Protein AF-A0AAD2D7T3-F1 (afdb_monomer_lite)

Structure (mmCIF, N/CA/C/O backbone):
data_AF-A0AAD2D7T3-F1
#
_entry.id   AF-A0AAD2D7T3-F1
#
loop_
_atom_site.group_PDB
_atom_site.id
_atom_site.type_symbol
_atom_site.label_atom_id
_atom_site.label_alt_id
_atom_site.label_comp_id
_atom_site.label_asym_id
_atom_site.label_entity_id
_atom_site.label_seq_id
_atom_site.pdbx_PDB_ins_code
_atom_site.Cartn_x
_atom_site.Cartn_y
_atom_site.Cartn_z
_atom_site.occupancy
_atom_site.B_iso_or_equiv
_atom_site.auth_seq_id
_atom_site.auth_comp_id
_atom_site.auth_asym_id
_atom_site.auth_atom_id
_atom_site.pdbx_PDB_model_num
ATOM 1 N N . MET A 1 1 ? 24.270 13.750 38.430 1.00 41.78 1 MET A N 1
ATOM 2 C CA . MET A 1 1 ? 24.157 13.548 36.969 1.00 41.78 1 MET A CA 1
ATOM 3 C C . MET A 1 1 ? 24.703 12.164 36.660 1.00 41.78 1 MET A C 1
ATOM 5 O O . MET A 1 1 ? 25.856 11.922 36.977 1.00 41.78 1 MET A O 1
ATOM 9 N N . LYS A 1 2 ? 23.875 11.225 36.182 1.00 45.59 2 LYS A N 1
ATOM 10 C CA . LYS A 1 2 ? 24.342 9.878 35.814 1.00 45.59 2 LYS A CA 1
ATOM 11 C C . LYS A 1 2 ? 24.919 9.948 34.401 1.00 45.59 2 LYS A C 1
ATOM 13 O O . LYS A 1 2 ? 24.163 10.184 33.462 1.00 45.59 2 LYS A O 1
ATOM 18 N N . GLU A 1 3 ? 26.230 9.775 34.271 1.00 49.91 3 GLU A N 1
ATOM 19 C CA . GLU A 1 3 ? 26.886 9.537 32.986 1.00 49.91 3 GLU A CA 1
ATOM 20 C C . GLU A 1 3 ? 26.327 8.238 32.398 1.00 49.91 3 GLU A C 1
ATOM 22 O O . GLU A 1 3 ? 26.595 7.134 32.869 1.00 49.91 3 GLU A O 1
ATOM 27 N N . LEU A 1 4 ? 25.437 8.382 31.420 1.00 50.31 4 LEU A N 1
ATOM 28 C CA . LEU A 1 4 ? 24.954 7.273 30.613 1.00 50.31 4 LEU A CA 1
ATOM 29 C C . LEU A 1 4 ? 26.091 6.861 29.675 1.00 50.31 4 LEU A C 1
ATOM 31 O O . LEU A 1 4 ? 26.494 7.643 28.814 1.00 50.31 4 LEU A O 1
ATOM 35 N N . THR A 1 5 ? 26.595 5.646 29.896 1.00 58.72 5 THR A N 1
ATOM 36 C CA . THR A 1 5 ? 27.622 4.945 29.120 1.00 58.72 5 THR A CA 1
ATOM 37 C C . THR A 1 5 ? 27.387 5.066 27.613 1.00 58.72 5 THR A C 1
ATOM 39 O O . THR A 1 5 ? 26.253 4.949 27.145 1.00 58.72 5 THR A O 1
ATOM 42 N N . ASP A 1 6 ? 28.468 5.280 26.860 1.00 60.91 6 ASP A N 1
ATOM 43 C CA . ASP A 1 6 ? 28.482 5.574 25.416 1.00 60.91 6 ASP A CA 1
ATOM 44 C C . ASP A 1 6 ? 27.683 4.569 24.563 1.00 60.91 6 ASP A C 1
ATOM 46 O O . ASP A 1 6 ? 27.031 4.938 23.585 1.00 60.91 6 ASP A O 1
ATOM 50 N N . GLU A 1 7 ? 27.618 3.304 24.992 1.00 59.34 7 GLU A N 1
ATOM 51 C CA . GLU A 1 7 ? 26.795 2.273 24.349 1.00 59.34 7 GLU A CA 1
ATOM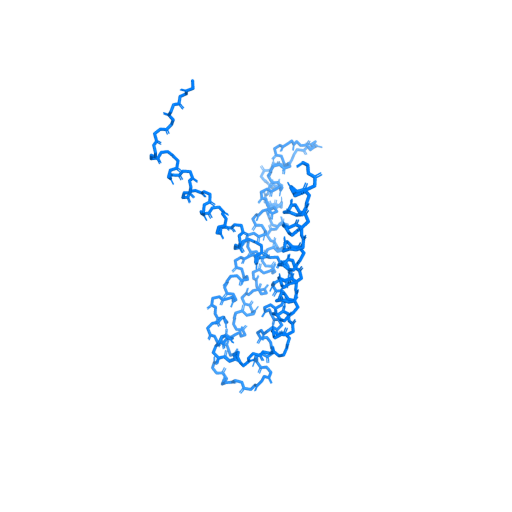 52 C C . GLU A 1 7 ? 25.300 2.622 24.323 1.00 59.34 7 GLU A C 1
ATOM 54 O O . GLU A 1 7 ? 24.631 2.417 23.307 1.00 59.34 7 GLU A O 1
ATOM 59 N N . LYS A 1 8 ? 24.749 3.199 25.401 1.00 57.91 8 LYS A N 1
ATOM 60 C CA . LYS A 1 8 ? 23.325 3.572 25.445 1.00 57.91 8 LYS A CA 1
ATOM 61 C C . LYS A 1 8 ? 23.011 4.704 24.475 1.00 57.91 8 LYS A C 1
ATOM 63 O O . LYS A 1 8 ? 22.000 4.629 23.780 1.00 57.91 8 LYS A O 1
ATOM 68 N N . LYS A 1 9 ? 23.906 5.690 24.357 1.00 60.19 9 LYS A N 1
ATOM 69 C CA . LYS A 1 9 ? 23.778 6.776 23.373 1.00 60.19 9 LYS A CA 1
ATOM 70 C C . LYS A 1 9 ? 23.850 6.246 21.942 1.00 60.19 9 LYS A C 1
ATOM 72 O O . LYS A 1 9 ? 23.058 6.664 21.103 1.00 60.19 9 LYS A O 1
ATOM 77 N N . PHE A 1 10 ? 24.740 5.292 21.668 1.00 62.41 10 PHE A N 1
ATOM 78 C CA . PHE A 1 10 ? 24.845 4.657 20.352 1.00 62.41 10 PHE A CA 1
ATOM 79 C C . PHE A 1 10 ? 23.587 3.852 19.990 1.00 62.41 10 PHE A C 1
ATOM 81 O O . PHE A 1 10 ? 23.084 3.939 18.869 1.00 62.41 10 PHE A O 1
ATOM 88 N N . THR A 1 11 ? 23.026 3.113 20.952 1.00 63.97 11 THR A N 1
ATOM 89 C CA . THR A 1 11 ? 21.786 2.350 20.735 1.00 63.97 11 THR A CA 1
ATOM 90 C C . THR A 1 11 ? 20.579 3.272 20.511 1.00 63.97 11 THR A C 1
ATOM 92 O O . THR A 1 11 ? 19.760 3.003 19.631 1.00 63.97 11 THR A O 1
ATOM 95 N N . GLU A 1 12 ? 20.488 4.388 21.245 1.00 65.12 12 GLU A N 1
ATOM 96 C CA . GLU A 1 12 ? 19.477 5.430 21.015 1.00 65.12 12 GLU A CA 1
ATOM 97 C C . GLU A 1 12 ? 19.644 6.098 19.644 1.00 65.12 12 GLU A C 1
ATOM 99 O O . GLU A 1 12 ? 18.662 6.249 18.921 1.00 65.12 12 GLU A O 1
ATOM 104 N N . LEU A 1 13 ? 20.874 6.410 19.225 1.00 66.38 13 LEU A N 1
ATOM 105 C CA . LEU A 1 13 ? 21.176 6.943 17.890 1.00 66.38 13 LEU A CA 1
ATOM 106 C C . LEU A 1 13 ? 20.764 5.978 16.770 1.00 66.38 13 LEU A C 1
ATOM 108 O O . LEU A 1 13 ? 20.144 6.399 15.792 1.00 66.38 13 LEU A O 1
ATOM 112 N N . LEU A 1 14 ? 21.039 4.679 16.916 1.00 68.12 14 LEU A N 1
ATOM 113 C CA . LEU A 1 14 ? 20.594 3.657 15.964 1.00 68.12 14 LEU A CA 1
ATOM 114 C C . LEU A 1 14 ? 19.066 3.540 15.914 1.00 68.12 14 LEU A C 1
ATOM 116 O O . LEU A 1 14 ? 18.494 3.313 14.844 1.00 68.12 14 LEU A O 1
ATOM 120 N N . PHE A 1 15 ? 18.391 3.694 17.053 1.00 67.88 15 PHE A N 1
ATOM 121 C CA . PHE A 1 15 ? 16.933 3.677 17.119 1.00 67.88 15 PHE A CA 1
ATOM 122 C C . PHE A 1 15 ? 16.321 4.917 16.460 1.00 67.88 15 PHE A C 1
ATOM 124 O O . PHE A 1 15 ? 15.402 4.781 15.654 1.00 67.88 15 PHE A O 1
ATOM 131 N N . VAL A 1 16 ? 16.877 6.105 16.713 1.00 67.69 16 VAL A N 1
ATOM 132 C CA . VAL A 1 16 ? 16.467 7.359 16.063 1.00 67.69 16 VAL A CA 1
ATOM 133 C C . VAL A 1 16 ? 16.685 7.281 14.551 1.00 67.69 16 VAL A C 1
ATOM 135 O O . VAL A 1 16 ? 15.764 7.578 13.800 1.00 67.69 16 VAL A O 1
ATOM 138 N N . GLN A 1 17 ? 17.826 6.766 14.080 1.00 65.62 17 GLN A N 1
ATOM 139 C CA . GLN A 1 17 ? 18.062 6.559 12.644 1.00 65.62 17 GLN A CA 1
ATOM 140 C C . GLN A 1 17 ? 17.085 5.559 12.014 1.00 65.62 17 GLN A C 1
ATOM 142 O O . GLN A 1 17 ? 16.641 5.753 10.879 1.00 65.62 17 GLN A O 1
ATOM 147 N N . LYS A 1 18 ? 16.723 4.483 12.726 1.00 66.88 18 LYS A N 1
ATOM 148 C CA . LYS A 1 18 ? 15.683 3.548 12.269 1.00 66.88 18 LYS A CA 1
ATOM 149 C C . LYS A 1 18 ? 14.322 4.232 12.200 1.00 66.88 1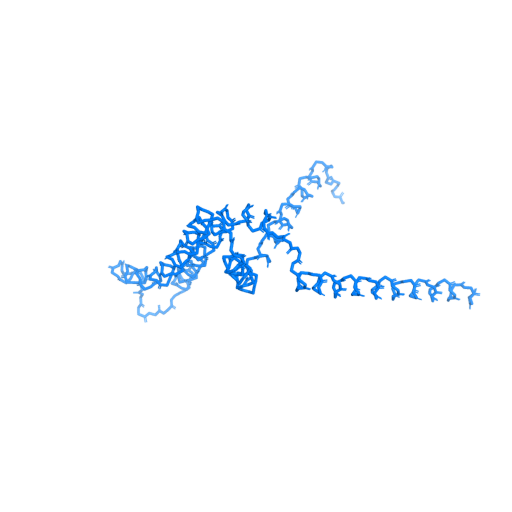8 LYS A C 1
ATOM 151 O O . LYS A 1 18 ? 13.622 4.056 11.207 1.00 66.88 18 LYS A O 1
ATOM 156 N N . LEU A 1 19 ? 13.961 5.025 13.206 1.00 66.19 19 LEU A N 1
ATOM 157 C CA . LEU A 1 19 ? 12.707 5.773 13.228 1.00 66.19 19 LEU A CA 1
ATOM 158 C C . LEU A 1 19 ? 12.645 6.847 12.143 1.00 66.19 19 LEU A C 1
ATOM 160 O O . LEU A 1 19 ? 11.597 6.982 11.523 1.00 66.19 19 LEU A O 1
ATOM 164 N N . ASP A 1 20 ? 13.733 7.558 11.859 1.00 68.00 20 ASP A N 1
ATOM 165 C CA . ASP A 1 20 ? 13.790 8.535 10.767 1.00 68.00 20 ASP A CA 1
ATOM 166 C C . ASP A 1 20 ? 13.711 7.860 9.403 1.00 68.00 20 ASP A C 1
ATOM 168 O O . ASP A 1 20 ? 13.009 8.335 8.511 1.00 68.00 20 ASP A O 1
ATOM 172 N N . ARG A 1 21 ? 14.344 6.693 9.247 1.00 62.25 21 ARG A N 1
ATOM 173 C CA . ARG A 1 21 ? 14.193 5.882 8.036 1.00 62.25 21 ARG A CA 1
ATOM 174 C C . ARG A 1 21 ? 12.747 5.417 7.864 1.00 62.25 21 ARG A C 1
ATOM 176 O O . ARG A 1 21 ? 12.219 5.498 6.761 1.00 62.25 21 ARG A O 1
ATOM 183 N N . ILE A 1 22 ? 12.094 4.991 8.947 1.00 63.06 22 ILE A N 1
ATOM 184 C CA . ILE A 1 22 ? 10.677 4.606 8.954 1.00 63.06 22 ILE A CA 1
ATOM 185 C C . ILE A 1 22 ? 9.786 5.818 8.662 1.00 63.06 22 ILE A C 1
ATOM 187 O O . ILE A 1 22 ? 8.900 5.715 7.823 1.00 63.06 22 ILE A O 1
ATOM 191 N N . LYS A 1 23 ? 10.033 6.982 9.273 1.00 61.00 23 LYS A N 1
ATOM 192 C CA . LYS A 1 23 ? 9.296 8.228 9.009 1.00 61.00 23 LYS A CA 1
ATOM 193 C C . LYS A 1 23 ? 9.441 8.673 7.562 1.00 61.00 23 LYS A C 1
ATOM 195 O O . LYS A 1 23 ? 8.432 8.989 6.948 1.00 61.00 23 LYS A O 1
ATOM 200 N N . GLY A 1 24 ? 10.652 8.651 7.010 1.00 60.16 24 GLY A N 1
ATOM 201 C CA . GLY A 1 24 ? 10.908 8.969 5.606 1.00 60.16 24 GLY A CA 1
ATOM 202 C C . GLY A 1 24 ? 10.270 7.966 4.642 1.00 60.16 24 GLY A C 1
ATOM 203 O O . GLY A 1 24 ? 9.944 8.310 3.511 1.00 60.16 24 GLY A O 1
ATOM 204 N N . TRP A 1 25 ? 10.058 6.725 5.081 1.00 59.44 25 TRP A N 1
ATOM 205 C CA . TRP A 1 25 ? 9.310 5.726 4.323 1.00 59.44 25 TRP A CA 1
ATOM 206 C C . TRP A 1 25 ? 7.796 5.961 4.420 1.00 59.44 25 TRP A C 1
ATOM 208 O O . TRP A 1 25 ? 7.106 5.921 3.410 1.00 59.44 25 TRP A O 1
ATOM 218 N N . ILE A 1 26 ? 7.287 6.296 5.610 1.00 55.88 26 ILE A N 1
ATOM 219 C CA . ILE A 1 26 ? 5.873 6.612 5.871 1.00 55.88 26 ILE A CA 1
ATOM 220 C C . ILE A 1 26 ? 5.447 7.918 5.191 1.00 55.88 26 ILE A C 1
ATOM 222 O O . ILE A 1 26 ? 4.351 7.980 4.640 1.00 55.88 26 ILE A O 1
ATOM 226 N N . SER A 1 27 ? 6.297 8.948 5.164 1.00 56.09 27 SER A N 1
ATOM 227 C CA . SER A 1 27 ? 6.016 10.193 4.435 1.00 56.09 27 SER A CA 1
ATOM 228 C C . SER A 1 27 ? 5.894 9.950 2.930 1.00 56.09 27 SER A C 1
ATOM 230 O O . SER A 1 27 ? 5.102 10.613 2.262 1.00 56.09 27 SER A O 1
ATOM 232 N N . LYS A 1 28 ? 6.614 8.939 2.422 1.00 56.53 28 LYS A N 1
ATOM 233 C CA . LYS A 1 28 ? 6.521 8.461 1.038 1.00 56.53 28 LYS A CA 1
ATOM 234 C C . LYS A 1 28 ? 5.286 7.606 0.735 1.00 56.53 28 LYS A C 1
ATOM 236 O O . LYS A 1 28 ? 5.071 7.161 -0.387 1.00 56.53 28 LYS A O 1
ATOM 241 N N . LEU A 1 29 ? 4.475 7.330 1.751 1.00 59.19 29 LEU A N 1
ATOM 242 C CA . LEU A 1 29 ? 3.229 6.569 1.643 1.00 59.19 29 LEU A CA 1
ATOM 243 C C . LEU A 1 29 ? 2.013 7.498 1.749 1.00 59.19 29 LEU A C 1
ATOM 245 O O . LEU A 1 29 ? 0.898 7.046 2.004 1.00 59.19 29 LEU A O 1
ATOM 249 N N . THR A 1 30 ? 2.226 8.804 1.555 1.00 64.56 30 THR A N 1
ATOM 250 C CA . THR A 1 30 ? 1.148 9.788 1.480 1.00 64.56 30 THR A CA 1
ATOM 251 C C . THR A 1 30 ? 0.266 9.538 0.249 1.00 64.56 30 THR A C 1
ATOM 253 O O . THR A 1 30 ? 0.757 9.062 -0.779 1.00 64.56 30 THR A O 1
ATOM 256 N N . PRO A 1 31 ? -1.041 9.862 0.319 1.00 67.19 31 PRO A N 1
ATOM 257 C CA . PRO A 1 31 ? -1.972 9.673 -0.799 1.00 67.19 31 PRO A CA 1
ATOM 258 C C . PRO A 1 31 ? -1.477 10.301 -2.108 1.00 67.19 31 PRO A C 1
ATOM 260 O O . PRO A 1 31 ? -1.647 9.723 -3.176 1.00 67.19 31 PRO A O 1
ATOM 263 N N . THR A 1 32 ? -0.796 11.442 -2.003 1.00 71.75 32 THR A N 1
ATOM 264 C CA . THR A 1 32 ? -0.204 12.182 -3.118 1.00 71.75 32 THR A CA 1
ATOM 265 C C . THR A 1 32 ? 0.901 11.399 -3.821 1.00 71.75 32 THR A C 1
ATOM 267 O O . THR A 1 32 ? 0.868 11.274 -5.039 1.00 71.75 32 THR A O 1
ATOM 270 N N . GLU A 1 33 ? 1.849 10.810 -3.083 1.00 73.12 33 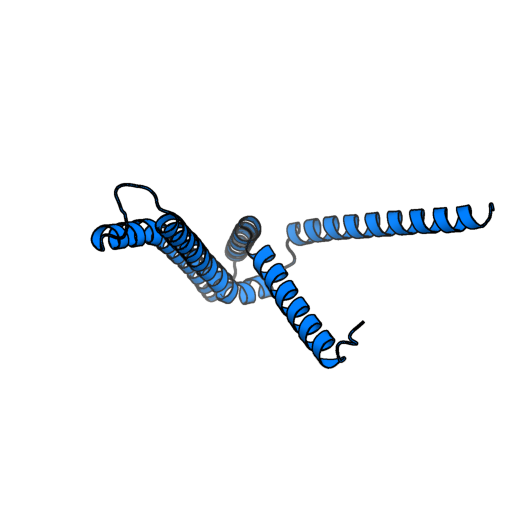GLU A N 1
ATOM 271 C CA . GLU A 1 33 ? 2.907 9.996 -3.703 1.00 73.12 33 GLU A CA 1
ATOM 272 C C . GLU A 1 33 ? 2.354 8.734 -4.368 1.00 73.12 33 GLU A C 1
ATOM 274 O O . GLU A 1 33 ? 2.852 8.307 -5.411 1.00 73.12 33 GLU A O 1
ATOM 279 N N . ARG A 1 34 ? 1.296 8.152 -3.795 1.00 76.81 34 ARG A N 1
ATOM 280 C CA . ARG A 1 34 ? 0.610 7.011 -4.399 1.00 76.81 34 ARG A CA 1
ATOM 281 C C . ARG A 1 34 ? 0.012 7.370 -5.758 1.00 76.81 34 ARG A C 1
ATOM 283 O O . ARG A 1 34 ? 0.194 6.624 -6.720 1.00 76.81 34 ARG A O 1
ATOM 290 N N . GLU A 1 35 ? -0.698 8.490 -5.841 1.00 81.00 35 GLU A N 1
ATOM 291 C CA . GLU A 1 35 ? -1.288 8.973 -7.093 1.00 81.00 35 GLU A CA 1
ATOM 292 C C . GLU A 1 35 ? -0.221 9.363 -8.121 1.00 81.00 35 GLU A C 1
ATOM 294 O O . GLU A 1 35 ? -0.339 8.972 -9.287 1.00 81.00 35 GLU A O 1
ATOM 299 N N . ASP A 1 36 ? 0.844 10.041 -7.681 1.00 82.12 36 ASP A N 1
ATOM 300 C CA . ASP A 1 36 ? 2.000 10.394 -8.511 1.00 82.12 36 ASP A CA 1
ATOM 301 C C . ASP A 1 36 ? 2.630 9.130 -9.124 1.00 82.12 36 ASP A C 1
ATOM 303 O O . ASP A 1 36 ? 2.790 9.039 -10.341 1.00 82.12 36 ASP A O 1
ATOM 307 N N . PHE A 1 37 ? 2.895 8.096 -8.317 1.00 83.50 37 PHE A N 1
ATOM 308 C CA . PHE A 1 37 ? 3.510 6.856 -8.802 1.00 83.50 37 PHE A CA 1
ATOM 309 C C . PHE A 1 37 ? 2.602 6.079 -9.768 1.00 83.50 37 PHE A C 1
ATOM 311 O O . PHE A 1 37 ? 3.078 5.513 -10.754 1.00 83.50 37 PHE A O 1
ATOM 318 N N . ARG A 1 38 ? 1.279 6.062 -9.537 1.00 85.00 38 ARG A N 1
ATOM 319 C CA . ARG A 1 38 ? 0.325 5.462 -10.490 1.00 85.00 38 ARG A CA 1
ATOM 320 C C . ARG A 1 38 ? 0.298 6.222 -11.811 1.00 85.00 38 ARG A C 1
ATOM 322 O O . ARG A 1 38 ? 0.176 5.595 -12.865 1.00 85.00 38 ARG A O 1
ATOM 329 N N . ARG A 1 39 ? 0.373 7.554 -11.767 1.00 85.56 39 ARG A N 1
ATOM 330 C CA . ARG A 1 39 ? 0.429 8.395 -12.967 1.00 85.56 39 ARG A CA 1
ATOM 331 C C . ARG A 1 39 ? 1.715 8.128 -13.746 1.00 85.56 39 ARG A C 1
ATOM 333 O O . ARG A 1 39 ? 1.628 7.898 -14.950 1.00 85.56 39 ARG A O 1
ATOM 340 N N . ASP A 1 40 ? 2.853 8.050 -13.062 1.00 83.69 40 ASP A N 1
ATOM 341 C CA . ASP A 1 40 ? 4.141 7.687 -13.659 1.00 83.69 40 ASP A CA 1
ATOM 342 C C . ASP A 1 40 ? 4.066 6.307 -14.327 1.00 83.69 40 ASP A C 1
ATOM 344 O O . ASP A 1 40 ? 4.366 6.182 -15.514 1.00 83.69 40 ASP A O 1
ATOM 348 N N . ALA A 1 41 ? 3.563 5.290 -13.620 1.00 85.75 41 ALA A N 1
ATOM 349 C CA . ALA A 1 41 ? 3.397 3.937 -14.151 1.00 85.75 41 ALA A CA 1
ATOM 350 C C . ALA A 1 41 ? 2.542 3.904 -15.432 1.00 85.75 41 ALA A C 1
ATOM 352 O O . ALA A 1 41 ? 2.911 3.267 -16.418 1.00 85.75 41 ALA A O 1
ATOM 353 N N . LYS A 1 42 ? 1.413 4.626 -15.444 1.00 86.38 42 LYS A N 1
ATOM 354 C CA . LYS A 1 42 ? 0.547 4.744 -16.628 1.00 86.38 42 LYS A CA 1
ATOM 355 C C . LYS A 1 42 ? 1.227 5.507 -17.763 1.00 86.38 42 LYS A C 1
ATOM 357 O O . LYS A 1 42 ? 1.083 5.116 -18.916 1.00 86.38 42 LYS A O 1
ATOM 362 N N . SER A 1 43 ? 1.987 6.556 -17.450 1.00 84.50 43 SER A N 1
ATOM 363 C CA . SER A 1 43 ? 2.722 7.324 -18.458 1.00 84.50 43 SER A CA 1
ATOM 364 C C . SER A 1 43 ? 3.769 6.467 -19.172 1.00 84.50 43 SER A C 1
ATOM 366 O O . SER A 1 43 ? 3.871 6.536 -20.393 1.00 84.50 43 SER A O 1
ATOM 368 N N . VAL A 1 44 ? 4.475 5.601 -18.436 1.00 83.31 44 VAL A N 1
ATOM 369 C CA . VAL A 1 44 ? 5.464 4.669 -18.995 1.00 83.31 44 VAL A CA 1
ATOM 370 C C . VAL A 1 44 ? 4.794 3.659 -19.926 1.00 83.31 44 VAL A C 1
ATOM 372 O O . VAL A 1 44 ? 5.311 3.405 -21.009 1.00 83.31 44 VAL A O 1
ATOM 375 N N . ILE A 1 45 ? 3.610 3.148 -19.570 1.00 85.62 45 ILE A N 1
ATOM 376 C CA . ILE A 1 45 ? 2.830 2.272 -20.460 1.00 85.62 45 ILE A CA 1
ATOM 377 C C . ILE A 1 45 ? 2.490 2.991 -21.777 1.00 85.62 45 ILE A C 1
ATOM 379 O O . ILE A 1 45 ? 2.674 2.422 -22.851 1.00 85.62 45 ILE A O 1
ATOM 383 N N . CYS A 1 46 ? 2.047 4.250 -21.716 1.00 82.06 46 CYS A N 1
ATOM 384 C CA . CYS A 1 46 ? 1.679 5.025 -22.906 1.00 82.06 46 CYS A CA 1
ATOM 385 C C . CYS A 1 46 ? 2.864 5.383 -23.821 1.00 82.06 46 CYS A C 1
ATOM 387 O O . CYS A 1 46 ? 2.636 5.748 -24.971 1.00 82.06 46 CYS A O 1
ATOM 389 N N . ARG A 1 47 ? 4.114 5.291 -23.342 1.00 79.00 47 ARG A N 1
ATOM 390 C CA . ARG A 1 47 ? 5.329 5.585 -24.128 1.00 79.00 47 ARG A CA 1
ATOM 391 C C . ARG A 1 47 ? 5.729 4.470 -25.102 1.00 79.00 47 ARG A C 1
ATOM 393 O O . ARG A 1 47 ? 6.623 4.687 -25.909 1.00 79.00 47 ARG A O 1
ATOM 400 N N . GLY A 1 48 ? 5.077 3.305 -25.057 1.00 72.50 48 GLY A N 1
ATOM 401 C CA . GLY A 1 48 ? 5.359 2.204 -25.985 1.00 72.50 48 GLY A CA 1
ATOM 402 C C . GLY A 1 48 ? 6.515 1.303 -25.543 1.00 72.50 48 GLY A C 1
ATOM 403 O O . GLY A 1 48 ? 7.412 1.007 -26.327 1.00 72.50 48 GLY A O 1
ATOM 404 N N . ILE A 1 49 ? 6.494 0.860 -24.283 1.00 84.06 49 ILE A N 1
ATOM 405 C CA . ILE A 1 49 ? 7.418 -0.161 -23.760 1.00 84.06 49 ILE A CA 1
ATOM 406 C C . ILE A 1 49 ? 7.029 -1.580 -24.237 1.00 84.06 49 ILE A C 1
ATOM 408 O O . ILE A 1 49 ? 5.876 -1.805 -24.619 1.00 84.06 49 ILE A O 1
ATOM 412 N N . PRO A 1 50 ? 7.948 -2.567 -24.194 1.00 88.94 50 PRO A N 1
ATOM 413 C CA . PRO A 1 50 ? 7.655 -3.946 -24.584 1.00 88.94 50 PRO A CA 1
ATOM 414 C C . PRO A 1 50 ? 6.433 -4.530 -23.860 1.00 88.94 50 PRO A C 1
ATOM 416 O O . PRO A 1 50 ? 6.284 -4.378 -22.646 1.00 88.94 50 PRO A O 1
ATOM 419 N N . GLU A 1 51 ? 5.590 -5.286 -24.573 1.00 87.12 51 GLU A N 1
ATOM 420 C CA . GLU A 1 51 ? 4.336 -5.838 -24.024 1.00 87.12 51 GLU A CA 1
ATOM 421 C C . GLU A 1 51 ? 4.525 -6.685 -22.753 1.00 87.12 51 GLU A C 1
ATOM 423 O O . GLU A 1 51 ? 3.652 -6.720 -21.882 1.00 87.12 51 GLU A O 1
ATOM 428 N N . GLY A 1 52 ? 5.664 -7.374 -22.627 1.00 87.50 52 GLY A N 1
ATOM 429 C CA . GLY A 1 52 ? 5.999 -8.146 -21.428 1.00 87.50 52 GLY A CA 1
ATOM 430 C C . GLY A 1 52 ? 6.107 -7.271 -20.175 1.00 87.50 52 GLY A C 1
ATOM 431 O O . GLY A 1 52 ? 5.606 -7.640 -19.112 1.00 87.50 52 GLY A O 1
ATOM 432 N N . GLU A 1 53 ? 6.685 -6.080 -20.314 1.00 86.50 53 GLU A N 1
ATOM 433 C CA . GLU A 1 53 ? 6.855 -5.113 -19.229 1.00 86.50 53 GLU A CA 1
ATOM 434 C C . GLU A 1 53 ? 5.548 -4.357 -18.944 1.00 86.50 53 GLU A C 1
ATOM 436 O O . GLU A 1 53 ? 5.204 -4.152 -17.777 1.00 86.50 53 GLU A O 1
ATOM 441 N N . VAL A 1 54 ? 4.745 -4.056 -19.978 1.00 87.69 54 VAL A N 1
ATOM 442 C CA . VAL A 1 54 ? 3.374 -3.528 -19.810 1.00 87.69 54 VAL A CA 1
ATOM 443 C C . VAL A 1 54 ? 2.550 -4.457 -18.922 1.00 87.69 54 VAL A C 1
ATOM 445 O O . VAL A 1 54 ? 1.963 -4.015 -17.932 1.00 87.69 54 VAL A O 1
ATOM 448 N N . LYS A 1 55 ? 2.549 -5.763 -19.222 1.00 90.50 55 LYS A N 1
ATOM 449 C CA . LYS A 1 55 ? 1.820 -6.766 -18.430 1.00 90.50 55 LYS A CA 1
ATOM 450 C C . LYS A 1 55 ? 2.283 -6.792 -16.973 1.00 90.50 55 LYS A C 1
ATOM 452 O O . LYS A 1 55 ? 1.459 -7.007 -16.086 1.00 90.50 55 LYS A O 1
ATOM 457 N N . GLN A 1 56 ? 3.566 -6.562 -16.701 1.00 89.19 56 GLN A N 1
ATOM 458 C CA . GLN A 1 56 ? 4.100 -6.536 -15.340 1.00 89.19 56 GLN A CA 1
ATOM 459 C C . GLN A 1 56 ? 3.657 -5.289 -14.559 1.00 89.19 56 GLN A C 1
ATOM 461 O O . GLN A 1 56 ? 3.192 -5.427 -13.425 1.00 89.19 56 GLN A O 1
ATOM 466 N N . ILE A 1 57 ? 3.701 -4.097 -15.167 1.00 88.31 57 ILE A N 1
ATOM 467 C CA . ILE A 1 57 ? 3.166 -2.873 -14.544 1.00 88.31 57 ILE A CA 1
ATOM 468 C C . ILE A 1 57 ? 1.658 -3.015 -14.306 1.00 88.31 57 ILE A C 1
ATOM 470 O O . ILE A 1 57 ? 1.156 -2.691 -13.229 1.00 88.31 57 ILE A O 1
ATOM 474 N N . GLN A 1 58 ? 0.927 -3.551 -15.283 1.00 90.25 58 GLN A N 1
ATOM 475 C CA . GLN A 1 58 ? -0.523 -3.704 -15.200 1.00 90.25 58 GLN A CA 1
ATOM 476 C C . GLN A 1 58 ? -0.943 -4.734 -14.146 1.00 90.25 58 GLN A C 1
ATOM 478 O O . GLN A 1 58 ? -1.919 -4.513 -13.432 1.00 90.25 58 GLN A O 1
ATOM 483 N N . ARG A 1 59 ? -0.162 -5.807 -13.955 1.00 89.94 59 ARG A N 1
ATOM 484 C CA . ARG A 1 59 ? -0.307 -6.708 -12.798 1.00 89.94 59 ARG A CA 1
ATOM 485 C C . ARG A 1 59 ? -0.133 -5.958 -11.478 1.00 89.94 59 ARG A C 1
ATOM 487 O O . ARG A 1 59 ? -0.963 -6.126 -10.592 1.00 89.94 59 ARG A O 1
ATOM 494 N N . GLY A 1 60 ? 0.890 -5.111 -11.359 1.00 89.56 60 GLY A N 1
ATOM 495 C CA . GLY A 1 60 ? 1.100 -4.276 -10.173 1.00 89.56 60 GLY A CA 1
ATOM 496 C C . GLY A 1 60 ? -0.079 -3.337 -9.890 1.00 89.56 60 GLY A C 1
ATOM 497 O O . GLY A 1 60 ? -0.541 -3.260 -8.754 1.00 89.56 60 GLY A O 1
ATOM 498 N N . LEU A 1 61 ? -0.609 -2.675 -10.924 1.00 90.50 61 LEU A N 1
ATOM 499 C CA . LEU A 1 61 ? -1.767 -1.778 -10.807 1.00 90.50 61 LEU A CA 1
ATOM 500 C C . LEU A 1 61 ? -3.036 -2.533 -10.388 1.00 90.50 61 LEU A C 1
ATOM 502 O O . LEU A 1 61 ? -3.752 -2.081 -9.497 1.00 90.50 61 LEU A O 1
ATOM 506 N N . ASN A 1 62 ? -3.284 -3.702 -10.982 1.00 92.75 62 ASN A N 1
ATOM 507 C CA . ASN A 1 62 ? -4.431 -4.543 -10.638 1.00 92.75 62 ASN A CA 1
ATOM 508 C C . ASN A 1 62 ? -4.331 -5.090 -9.207 1.00 92.75 62 ASN A C 1
ATOM 510 O O . ASN A 1 62 ? -5.345 -5.181 -8.512 1.00 92.75 62 ASN A O 1
ATOM 514 N N . LEU A 1 63 ? -3.125 -5.445 -8.749 1.00 91.25 63 LEU A N 1
ATOM 515 C CA . LEU A 1 63 ? -2.888 -5.837 -7.359 1.00 91.25 63 LEU A CA 1
ATOM 516 C C . LEU A 1 63 ? -3.199 -4.676 -6.418 1.00 91.25 63 LEU A C 1
ATOM 518 O O . LEU A 1 63 ? -3.963 -4.852 -5.474 1.00 91.25 63 LEU A O 1
ATOM 522 N N . GLU A 1 64 ? -2.680 -3.482 -6.693 1.00 91.19 64 GLU A N 1
ATOM 523 C CA . GLU A 1 64 ? -2.965 -2.307 -5.871 1.00 91.19 64 GLU A CA 1
ATOM 524 C C . GLU A 1 64 ? -4.472 -2.018 -5.770 1.00 91.19 64 GLU A C 1
ATOM 526 O O . GLU A 1 64 ? -4.973 -1.768 -4.671 1.00 91.19 64 GLU A O 1
ATOM 531 N N . ASP A 1 65 ? -5.207 -2.097 -6.884 1.00 91.62 65 ASP A N 1
ATOM 532 C CA . ASP A 1 65 ? -6.664 -1.934 -6.878 1.00 91.62 65 ASP A CA 1
ATOM 533 C C . ASP A 1 65 ? -7.357 -3.043 -6.082 1.00 91.62 65 ASP A C 1
ATOM 535 O O . ASP A 1 65 ? -8.239 -2.760 -5.272 1.00 91.62 65 ASP A O 1
ATOM 539 N N . SER A 1 66 ? -6.917 -4.294 -6.227 1.00 92.19 66 SER A N 1
ATOM 540 C CA . SER A 1 66 ? -7.462 -5.428 -5.469 1.00 92.19 66 SER A CA 1
ATOM 541 C C . SER A 1 66 ? -7.297 -5.230 -3.961 1.00 92.19 66 SER A C 1
ATOM 543 O O . SER A 1 66 ? -8.257 -5.377 -3.206 1.00 92.19 66 SER A O 1
ATOM 545 N N . PHE A 1 67 ? -6.107 -4.823 -3.513 1.00 91.44 67 PHE A N 1
ATOM 546 C CA . PHE A 1 67 ? -5.834 -4.515 -2.106 1.00 91.44 67 PHE A CA 1
ATOM 547 C C . PHE A 1 67 ? -6.630 -3.306 -1.613 1.00 91.44 67 PHE A C 1
ATOM 549 O O . PHE A 1 67 ? -7.091 -3.283 -0.471 1.00 91.44 67 PHE A O 1
ATOM 556 N N . PHE A 1 68 ? -6.847 -2.312 -2.471 1.00 88.62 68 PHE A N 1
ATOM 557 C CA . PHE A 1 68 ? -7.691 -1.175 -2.143 1.00 88.62 68 PHE A CA 1
ATOM 558 C C . PHE A 1 68 ? -9.155 -1.584 -1.927 1.00 88.62 68 PHE A C 1
ATOM 560 O O . PHE A 1 68 ? -9.737 -1.225 -0.900 1.00 88.62 68 PHE A O 1
ATOM 567 N N . TYR A 1 69 ? -9.739 -2.383 -2.822 1.00 91.00 69 TYR A N 1
ATOM 568 C CA . TYR A 1 69 ? -11.097 -2.906 -2.637 1.00 91.00 69 TYR A CA 1
ATOM 569 C C . TYR A 1 69 ? -11.191 -3.830 -1.420 1.00 91.00 69 TYR A C 1
ATOM 571 O O . TYR A 1 69 ? -12.123 -3.699 -0.625 1.00 91.00 69 TYR A O 1
ATOM 579 N N . LEU A 1 70 ? -10.187 -4.683 -1.206 1.00 91.56 70 LEU A N 1
ATOM 580 C CA . LEU A 1 70 ? -10.106 -5.545 -0.030 1.00 91.56 70 LEU A CA 1
ATOM 581 C C . LEU A 1 70 ? -10.080 -4.727 1.267 1.00 91.56 70 LEU A C 1
ATOM 583 O O . LEU A 1 70 ? -10.801 -5.052 2.208 1.00 91.56 70 LEU A O 1
ATOM 587 N N . SER A 1 71 ? -9.316 -3.631 1.308 1.00 90.81 71 SER A N 1
ATOM 588 C CA . SER A 1 71 ? -9.274 -2.745 2.477 1.00 90.81 71 SER A CA 1
ATOM 589 C C . SER A 1 71 ? -10.650 -2.141 2.794 1.00 90.81 71 SER A C 1
ATOM 591 O O . SER A 1 71 ? -11.050 -2.089 3.955 1.00 90.81 71 SER A O 1
ATOM 593 N N . ARG A 1 72 ? -11.429 -1.759 1.773 1.00 88.06 72 ARG A N 1
ATOM 594 C CA . ARG A 1 72 ? -12.773 -1.188 1.955 1.00 88.06 72 ARG A CA 1
ATOM 595 C C . ARG A 1 72 ? -13.797 -2.215 2.425 1.00 88.06 72 ARG A C 1
ATOM 597 O O . ARG A 1 72 ? -14.673 -1.863 3.206 1.00 88.06 72 ARG A O 1
ATOM 604 N N . ILE A 1 73 ? -13.677 -3.464 1.977 1.00 92.69 73 ILE A N 1
ATOM 605 C CA . ILE A 1 73 ? -14.549 -4.571 2.400 1.00 92.69 73 ILE A CA 1
ATOM 606 C C . ILE A 1 73 ? -14.162 -5.076 3.800 1.00 92.69 73 ILE A C 1
ATOM 608 O O . ILE A 1 73 ? -15.016 -5.518 4.566 1.00 92.69 73 ILE A O 1
ATOM 612 N N . TYR A 1 74 ? -12.890 -4.955 4.183 1.00 91.50 74 TYR A N 1
ATOM 613 C CA . TYR A 1 74 ? -12.40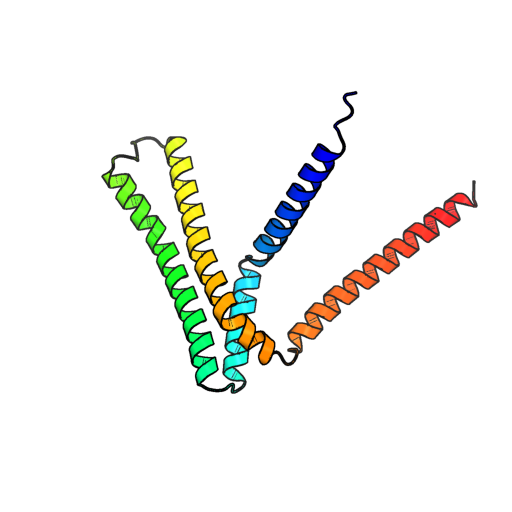1 -5.405 5.485 1.00 91.50 74 TYR A CA 1
ATOM 614 C C . TYR A 1 74 ? -13.153 -4.759 6.658 1.00 91.50 74 TYR A C 1
ATOM 616 O O . TYR A 1 74 ? -13.539 -5.462 7.589 1.00 91.50 74 TYR A O 1
ATOM 624 N N . VAL A 1 75 ? -13.395 -3.443 6.621 1.00 89.06 75 VAL A N 1
ATOM 625 C CA . VAL A 1 75 ? -14.071 -2.726 7.717 1.00 89.06 75 VAL A CA 1
ATOM 626 C C . VAL A 1 75 ? -15.493 -3.248 7.979 1.00 89.06 75 VAL A C 1
ATOM 628 O O . VAL A 1 75 ? -15.749 -3.647 9.117 1.00 89.06 75 VAL A O 1
ATOM 631 N N . PRO A 1 76 ? -16.415 -3.308 6.994 1.00 91.62 76 PRO A N 1
ATOM 632 C CA . PRO A 1 76 ? -17.751 -3.849 7.225 1.00 91.62 76 PRO A CA 1
ATOM 633 C C . PRO A 1 76 ? -17.721 -5.326 7.635 1.00 91.62 76 PRO A C 1
ATOM 635 O O . PRO A 1 76 ? -18.462 -5.707 8.538 1.00 91.62 76 PRO A O 1
ATOM 638 N N . CYS A 1 77 ? -16.830 -6.151 7.071 1.00 93.12 77 CYS A N 1
ATOM 639 C CA . CYS A 1 77 ? -16.688 -7.548 7.493 1.00 93.12 77 CYS A CA 1
ATOM 640 C C . CYS A 1 77 ? -16.222 -7.681 8.951 1.00 93.12 77 CYS A C 1
ATOM 642 O O . CYS A 1 77 ? -16.784 -8.472 9.708 1.00 93.12 77 CYS A O 1
ATOM 644 N N . ALA A 1 78 ? -15.225 -6.897 9.369 1.00 90.12 78 ALA A N 1
ATOM 645 C CA . ALA A 1 78 ? -14.710 -6.907 10.737 1.00 90.12 78 ALA A CA 1
ATOM 646 C C . ALA A 1 78 ? -15.743 -6.380 11.747 1.00 90.12 78 ALA A C 1
ATOM 648 O O . ALA A 1 78 ? -15.859 -6.914 12.852 1.00 90.12 78 ALA A O 1
ATOM 649 N N . MET A 1 79 ? -16.524 -5.368 11.359 1.00 88.31 79 MET A N 1
ATOM 650 C CA . MET A 1 79 ? -17.639 -4.854 12.158 1.00 88.31 79 MET A CA 1
ATOM 651 C C . MET A 1 79 ? -18.752 -5.893 12.298 1.00 88.31 79 MET A C 1
ATOM 653 O O . MET A 1 79 ? -19.177 -6.171 13.414 1.00 88.31 79 MET A O 1
ATOM 657 N N . PHE A 1 80 ? -19.172 -6.525 11.199 1.00 91.94 80 PHE A N 1
ATOM 658 C CA . PHE A 1 80 ? -20.192 -7.575 11.218 1.00 91.94 80 PHE A CA 1
ATOM 659 C C . PHE A 1 80 ? -19.763 -8.777 12.067 1.00 91.94 80 PHE A C 1
ATOM 661 O O . PHE A 1 80 ? -20.531 -9.273 12.890 1.00 91.94 80 PHE A O 1
ATOM 668 N N . TYR A 1 81 ? -18.510 -9.214 11.921 1.00 91.38 81 TYR A N 1
ATOM 669 C CA . TYR A 1 81 ? -17.947 -10.275 12.750 1.00 91.38 81 TYR A CA 1
ATOM 670 C C . TYR A 1 81 ? -17.925 -9.884 14.233 1.00 91.38 81 TYR A C 1
ATOM 672 O O . TYR A 1 81 ? -18.328 -10.672 15.085 1.00 91.38 81 TYR A O 1
ATOM 680 N N . GLY A 1 82 ? -17.508 -8.653 14.547 1.00 88.69 82 GLY A N 1
ATOM 681 C CA . GLY A 1 82 ? -17.530 -8.135 15.914 1.00 88.69 82 GLY A CA 1
ATOM 682 C C . GLY A 1 82 ? -18.941 -8.090 16.502 1.00 88.69 82 GLY A C 1
ATOM 683 O O . GLY A 1 82 ? -19.142 -8.517 17.635 1.00 88.69 82 GLY A O 1
ATOM 684 N N . TYR A 1 83 ? -19.926 -7.654 15.717 1.00 87.88 83 TYR A N 1
ATOM 685 C CA . TYR A 1 83 ? -21.332 -7.657 16.113 1.00 87.88 83 TYR A CA 1
ATOM 686 C C . TYR A 1 83 ? -21.825 -9.067 16.434 1.00 87.88 83 TYR A C 1
ATOM 688 O O . TYR A 1 83 ? -22.365 -9.299 17.512 1.00 87.88 83 TYR A O 1
ATOM 696 N N . ARG A 1 84 ? -21.543 -10.042 15.561 1.00 90.50 84 ARG A N 1
ATOM 697 C CA . ARG A 1 84 ? -21.926 -11.441 15.792 1.00 90.50 84 ARG A CA 1
ATOM 698 C C . ARG A 1 84 ? -21.275 -12.041 17.047 1.00 90.50 84 ARG A C 1
ATOM 700 O O . ARG A 1 84 ? -21.860 -12.913 17.676 1.00 90.50 84 ARG A O 1
ATOM 707 N N . MET A 1 85 ? -20.079 -11.579 17.409 1.00 88.44 85 MET A N 1
ATOM 708 C CA . MET A 1 85 ? -19.359 -12.012 18.611 1.00 88.44 85 MET A CA 1
ATOM 709 C C . MET A 1 85 ? -19.784 -11.270 19.889 1.00 88.44 85 MET A C 1
ATOM 711 O O . MET A 1 85 ? -19.189 -11.498 20.941 1.00 88.44 85 MET A O 1
ATOM 715 N N . GLY A 1 86 ? -20.778 -10.375 19.819 1.00 86.06 86 GLY A N 1
ATOM 716 C CA . GLY A 1 86 ? -21.252 -9.609 20.976 1.00 86.06 86 GLY A CA 1
ATOM 717 C C . GLY A 1 86 ? -20.231 -8.587 21.478 1.00 86.06 86 GLY A C 1
ATOM 718 O O . GLY A 1 86 ? -20.171 -8.284 22.663 1.00 86.06 86 GLY A O 1
ATOM 719 N N . TYR A 1 87 ? -19.363 -8.092 20.594 1.00 83.00 87 TYR A N 1
ATOM 720 C CA . TYR A 1 87 ? -18.324 -7.124 20.952 1.00 83.00 87 TYR A CA 1
ATOM 721 C C . TYR A 1 87 ? -18.814 -5.690 21.096 1.00 83.00 87 TYR A C 1
ATOM 723 O O . TYR A 1 87 ? -18.021 -4.866 21.554 1.00 83.00 87 TYR A O 1
ATOM 731 N N . PHE A 1 88 ? -20.042 -5.420 20.662 1.00 81.81 88 PHE A N 1
ATOM 732 C CA . PHE A 1 88 ? -20.680 -4.118 20.743 1.00 81.81 88 PHE A CA 1
ATOM 733 C C . PHE A 1 88 ? -21.818 -4.192 21.760 1.00 81.81 88 PHE A C 1
ATOM 735 O O . PHE A 1 88 ? -22.717 -5.020 21.619 1.00 81.81 88 PHE A O 1
ATOM 742 N N . GLU A 1 89 ? -21.724 -3.364 22.792 1.00 79.25 89 GLU A N 1
ATOM 743 C CA . GLU A 1 89 ? -22.722 -3.172 23.838 1.00 79.25 89 GLU A CA 1
ATOM 744 C C . GLU A 1 89 ? -23.663 -2.011 23.457 1.00 79.25 89 GLU A C 1
ATOM 746 O O . GLU A 1 89 ? -23.382 -1.227 22.549 1.00 79.25 89 GLU A O 1
ATOM 751 N N . ASP A 1 90 ? -24.777 -1.852 24.177 1.00 76.44 90 ASP A N 1
ATOM 752 C CA . ASP A 1 90 ? -25.750 -0.772 23.926 1.00 76.44 90 ASP A CA 1
ATOM 753 C C . ASP A 1 90 ? -25.178 0.640 24.168 1.00 76.44 90 ASP A C 1
ATOM 755 O O . ASP A 1 90 ? -25.769 1.644 23.764 1.00 76.44 90 ASP A O 1
ATOM 759 N N . ARG A 1 91 ? -24.029 0.745 24.850 1.00 83.12 91 ARG A N 1
ATOM 760 C CA . ARG A 1 91 ? -23.334 2.009 25.123 1.00 83.12 91 ARG A CA 1
ATOM 761 C C . ARG A 1 91 ? -21.915 1.951 24.588 1.00 83.12 91 ARG A C 1
ATOM 763 O O . ARG A 1 91 ? -21.192 1.006 24.877 1.00 83.12 91 ARG A O 1
ATOM 770 N N . VAL A 1 92 ? -21.494 3.022 23.913 1.00 78.88 92 VAL A N 1
ATOM 771 C CA . VAL A 1 92 ? -20.137 3.112 23.365 1.00 78.88 92 VAL A CA 1
ATOM 772 C C . VAL A 1 92 ? -19.103 3.088 24.491 1.00 78.88 92 VAL A C 1
ATOM 774 O O . VAL A 1 92 ? -19.036 4.010 25.306 1.00 78.88 92 VAL A O 1
ATOM 777 N N . THR A 1 93 ? -18.259 2.058 24.517 1.00 86.94 93 THR A N 1
ATOM 778 C CA . THR A 1 93 ? -17.168 1.930 25.491 1.00 86.94 93 THR A CA 1
ATOM 779 C C . THR A 1 93 ? -15.805 2.237 24.869 1.00 86.94 93 THR A C 1
ATOM 781 O O . THR A 1 93 ? -15.561 2.066 23.674 1.00 86.94 93 THR A O 1
ATOM 784 N N . PHE A 1 94 ? -14.833 2.635 25.697 1.00 86.94 94 PHE A N 1
ATOM 785 C CA . PHE A 1 94 ? -13.458 2.878 25.232 1.00 86.94 94 PHE A CA 1
ATOM 786 C C . PHE A 1 94 ? -12.819 1.635 24.580 1.00 86.94 94 PHE A C 1
ATOM 788 O O . PHE A 1 94 ? -11.978 1.745 23.684 1.00 86.94 94 PHE A O 1
ATOM 795 N N . LYS A 1 95 ? -13.236 0.430 24.997 1.00 84.81 95 LYS A N 1
ATOM 796 C CA . LYS A 1 95 ? -12.782 -0.838 24.409 1.00 84.81 95 LYS A CA 1
ATOM 797 C C . LYS A 1 95 ? -13.238 -0.984 22.955 1.00 84.81 95 LYS A C 1
ATOM 799 O O . LYS A 1 95 ? -12.454 -1.450 22.128 1.00 84.81 95 LYS A O 1
ATOM 804 N N . GLU A 1 96 ? -14.456 -0.560 22.634 1.00 84.75 96 GLU A N 1
ATOM 805 C CA . GLU A 1 96 ? -14.984 -0.567 21.267 1.00 84.75 96 GLU A CA 1
ATOM 806 C C . GLU A 1 96 ? -14.262 0.451 20.400 1.00 84.75 96 GLU A C 1
ATOM 808 O O . GLU A 1 96 ? -13.767 0.087 19.338 1.00 84.75 96 GLU A O 1
ATOM 813 N N . ILE A 1 97 ? -14.081 1.683 20.886 1.00 86.38 97 ILE A N 1
ATOM 814 C CA . ILE A 1 97 ? -13.322 2.719 20.169 1.00 86.38 97 ILE A CA 1
ATOM 815 C C . ILE A 1 97 ? -11.912 2.214 19.837 1.00 86.38 97 ILE A C 1
ATOM 817 O O . ILE A 1 97 ? -11.447 2.342 18.703 1.00 86.38 97 ILE A O 1
ATOM 821 N N . LYS A 1 98 ? -11.244 1.553 20.791 1.00 87.94 98 LYS A N 1
ATOM 822 C CA . LYS A 1 98 ? -9.924 0.947 20.570 1.00 87.94 98 LYS A CA 1
ATOM 823 C C . LYS A 1 98 ? -9.951 -0.149 19.494 1.00 87.94 98 LYS A C 1
ATOM 825 O O . LYS A 1 98 ? -9.003 -0.258 18.715 1.00 87.94 98 LYS A O 1
ATOM 830 N N . ARG A 1 99 ? -11.015 -0.956 19.420 1.00 86.94 99 ARG A N 1
ATOM 831 C CA . ARG A 1 99 ? -11.192 -1.983 18.373 1.00 86.94 99 ARG A CA 1
ATOM 832 C C . ARG A 1 99 ? -11.465 -1.365 17.006 1.00 86.94 99 ARG A C 1
ATOM 834 O O . ARG A 1 99 ? -10.820 -1.761 16.040 1.00 86.94 99 ARG A O 1
ATOM 841 N N . ILE A 1 100 ? -12.340 -0.365 16.935 1.00 85.94 100 ILE A N 1
ATOM 842 C CA . ILE A 1 100 ? -12.634 0.382 15.705 1.00 85.94 100 ILE A CA 1
ATOM 843 C C . ILE A 1 100 ? -11.354 1.034 15.172 1.00 85.94 100 ILE A C 1
ATOM 845 O O . ILE A 1 100 ? -11.027 0.883 13.996 1.00 85.94 100 ILE A O 1
ATOM 849 N N . GLY A 1 101 ? -10.569 1.665 16.051 1.00 86.25 101 GLY A N 1
ATOM 850 C CA . GLY A 1 101 ? -9.255 2.208 15.706 1.00 86.25 101 GLY A CA 1
ATOM 851 C C . GLY A 1 101 ? -8.307 1.140 15.152 1.00 86.25 101 GLY A C 1
ATOM 852 O O . GLY A 1 101 ? -7.665 1.355 14.126 1.00 86.25 101 GLY A O 1
ATOM 853 N N . LYS A 1 102 ? -8.271 -0.056 15.757 1.00 89.00 102 LYS A N 1
ATOM 854 C CA . LYS A 1 102 ? -7.490 -1.190 15.232 1.00 89.00 102 LYS A CA 1
ATOM 855 C C . LYS A 1 102 ? -7.959 -1.620 13.837 1.00 89.00 102 LYS A C 1
ATOM 857 O O . LYS A 1 102 ? -7.124 -1.933 12.992 1.00 89.00 102 LYS A O 1
ATOM 862 N N . TYR A 1 103 ? -9.264 -1.618 13.568 1.00 89.81 103 TYR A N 1
ATOM 863 C CA . TYR A 1 103 ? -9.788 -1.924 12.235 1.00 89.81 103 TYR A CA 1
ATOM 864 C C . TYR A 1 103 ? -9.387 -0.867 11.203 1.00 89.81 103 TYR A C 1
ATOM 866 O O . TYR A 1 103 ? -8.960 -1.235 10.112 1.00 89.81 103 TYR A O 1
ATOM 874 N N . ALA A 1 104 ? -9.436 0.419 11.555 1.00 85.44 104 ALA A N 1
ATOM 875 C CA . ALA A 1 104 ? -8.979 1.499 10.681 1.00 85.44 104 ALA A CA 1
ATOM 876 C C . ALA A 1 104 ? -7.475 1.396 10.367 1.00 85.44 104 ALA A C 1
ATOM 878 O O . ALA A 1 104 ? -7.072 1.541 9.213 1.00 85.44 104 ALA A O 1
ATOM 879 N N . ILE A 1 105 ? -6.647 1.072 11.367 1.00 87.94 105 ILE A N 1
ATOM 880 C CA . ILE A 1 105 ? -5.206 0.845 11.172 1.00 87.94 105 ILE A CA 1
ATOM 881 C C . ILE A 1 105 ? -4.973 -0.343 10.234 1.00 87.94 105 ILE A C 1
ATOM 883 O O . ILE A 1 105 ? -4.211 -0.229 9.278 1.00 87.94 105 ILE A O 1
ATOM 887 N N . ASN A 1 106 ? -5.651 -1.470 10.459 1.00 88.50 106 ASN A N 1
ATOM 888 C CA . ASN A 1 106 ? -5.514 -2.646 9.599 1.00 88.50 106 ASN A CA 1
ATOM 889 C C . ASN A 1 106 ? -5.970 -2.366 8.162 1.00 88.50 106 ASN A C 1
ATOM 891 O O . ASN A 1 106 ? -5.282 -2.760 7.225 1.00 88.50 106 ASN A O 1
ATOM 895 N N . MET A 1 107 ? -7.078 -1.643 7.977 1.00 89.69 107 MET A N 1
ATOM 896 C CA . MET A 1 107 ? -7.519 -1.178 6.659 1.00 89.69 107 MET A CA 1
ATOM 897 C C . MET A 1 107 ? -6.409 -0.380 5.966 1.00 89.69 107 MET A C 1
ATOM 899 O O . MET A 1 107 ? -6.086 -0.651 4.809 1.00 89.69 107 MET A O 1
ATOM 903 N N . TYR A 1 108 ? -5.807 0.576 6.679 1.00 86.88 108 TYR A N 1
ATOM 904 C CA . TYR A 1 108 ? -4.722 1.391 6.143 1.00 86.88 108 TYR A CA 1
ATOM 905 C C . TYR A 1 108 ? -3.509 0.537 5.755 1.00 86.88 108 TYR A C 1
ATOM 907 O O . TYR A 1 108 ? -2.979 0.698 4.660 1.00 86.88 108 TYR A O 1
ATOM 915 N N . LEU A 1 109 ? -3.113 -0.425 6.595 1.00 87.12 109 LEU A N 1
ATOM 916 C CA . LEU A 1 109 ? -2.007 -1.344 6.304 1.00 87.12 109 LEU A CA 1
ATOM 917 C C . LEU A 1 109 ? -2.276 -2.223 5.073 1.00 87.12 109 LEU A C 1
ATOM 919 O O . LEU A 1 109 ? -1.375 -2.411 4.257 1.00 87.12 109 LEU A O 1
ATOM 923 N N . ILE A 1 110 ? -3.506 -2.718 4.898 1.00 88.88 110 ILE A N 1
ATOM 924 C CA . ILE A 1 110 ? -3.904 -3.489 3.709 1.00 88.88 110 ILE A CA 1
ATOM 925 C C . ILE A 1 110 ? -3.785 -2.611 2.458 1.00 88.88 110 ILE A C 1
ATOM 927 O O . ILE A 1 110 ? -3.131 -3.003 1.492 1.00 88.88 110 ILE A O 1
ATOM 931 N N . ALA A 1 111 ? -4.339 -1.396 2.481 1.00 84.88 111 ALA A N 1
ATOM 932 C CA . ALA A 1 111 ? -4.227 -0.469 1.354 1.00 84.88 111 ALA A CA 1
ATOM 933 C C . ALA A 1 111 ? -2.758 -0.143 1.021 1.00 84.88 111 ALA A C 1
ATOM 935 O O . ALA A 1 111 ? -2.363 -0.104 -0.145 1.00 84.88 111 ALA A O 1
ATOM 936 N N . LEU A 1 112 ? -1.937 0.029 2.056 1.00 85.31 112 LEU A N 1
ATOM 937 C CA . LEU A 1 112 ? -0.521 0.348 1.946 1.00 85.31 112 LEU A CA 1
ATOM 938 C C . LEU A 1 112 ? 0.298 -0.816 1.371 1.00 85.31 112 LEU A C 1
ATOM 940 O O . LEU A 1 112 ? 1.169 -0.593 0.532 1.00 85.31 112 LEU A O 1
ATOM 944 N N . SER A 1 113 ? -0.020 -2.061 1.740 1.00 88.06 113 SER A N 1
ATOM 945 C CA . SER A 1 113 ? 0.610 -3.246 1.142 1.00 88.06 113 SER A CA 1
ATOM 946 C C . SER A 1 113 ? 0.364 -3.354 -0.365 1.00 88.06 113 SER A C 1
ATOM 948 O O . SER A 1 113 ? 1.282 -3.708 -1.103 1.00 88.06 113 SER A O 1
ATOM 950 N N . GLY A 1 114 ? -0.820 -2.952 -0.843 1.00 86.75 114 GLY A N 1
ATOM 951 C CA . GLY A 1 114 ? -1.114 -2.882 -2.275 1.00 86.75 114 GLY A CA 1
ATOM 952 C C . GLY A 1 114 ? -0.183 -1.919 -3.011 1.00 86.75 114 GLY A C 1
ATOM 953 O O . GLY A 1 114 ? 0.359 -2.251 -4.064 1.00 86.75 114 GLY A O 1
ATOM 954 N N . HIS A 1 115 ? 0.063 -0.748 -2.421 1.00 87.50 115 HIS A N 1
ATOM 955 C CA . HIS A 1 115 ? 0.969 0.242 -2.997 1.00 87.50 115 HIS A CA 1
ATOM 956 C C . HIS A 1 115 ? 2.436 -0.226 -2.997 1.00 87.50 115 HIS A C 1
ATOM 958 O O . HIS A 1 115 ? 3.166 -0.017 -3.966 1.00 87.50 115 HIS A O 1
ATOM 964 N N . LEU A 1 116 ? 2.871 -0.914 -1.938 1.00 86.62 116 LEU A N 1
ATOM 965 C CA . LEU A 1 116 ? 4.216 -1.493 -1.871 1.00 86.62 116 LEU A CA 1
ATOM 966 C C . LEU A 1 116 ? 4.443 -2.570 -2.929 1.00 86.62 116 LEU A C 1
ATOM 968 O O . LEU A 1 116 ? 5.505 -2.594 -3.546 1.00 86.62 116 LEU A O 1
ATOM 972 N N . LEU A 1 117 ? 3.446 -3.423 -3.169 1.00 87.44 117 LEU A N 1
ATOM 973 C CA . LEU A 1 117 ? 3.503 -4.419 -4.236 1.00 87.44 117 LEU A CA 1
ATOM 974 C C . LEU A 1 117 ? 3.597 -3.750 -5.608 1.00 87.44 117 LEU A C 1
ATOM 976 O O . LEU A 1 117 ? 4.435 -4.149 -6.415 1.00 87.44 117 LEU A O 1
ATOM 980 N N . LEU A 1 118 ? 2.814 -2.695 -5.859 1.00 88.56 118 LEU A N 1
ATOM 981 C CA . LEU A 1 118 ? 2.945 -1.918 -7.090 1.00 88.56 118 LEU A CA 1
ATOM 982 C C . LEU A 1 118 ? 4.370 -1.377 -7.259 1.00 88.56 118 LEU A C 1
ATOM 984 O O . LEU A 1 118 ? 4.951 -1.560 -8.327 1.00 88.56 118 LEU A O 1
ATOM 988 N N . ARG A 1 119 ? 4.960 -0.758 -6.226 1.00 85.50 119 ARG A N 1
ATOM 989 C CA . ARG A 1 119 ? 6.353 -0.286 -6.302 1.00 85.50 119 ARG A CA 1
ATOM 990 C C . ARG A 1 119 ? 7.313 -1.441 -6.566 1.00 85.50 119 ARG A C 1
ATOM 992 O O . ARG A 1 119 ? 8.143 -1.330 -7.455 1.00 85.50 119 ARG A O 1
ATOM 999 N N . TYR A 1 120 ? 7.174 -2.565 -5.872 1.00 87.06 120 TYR A N 1
ATOM 1000 C CA . TYR A 1 120 ? 8.050 -3.719 -6.068 1.00 87.06 120 TYR A CA 1
ATOM 1001 C C . TYR A 1 120 ? 8.044 -4.235 -7.518 1.00 87.06 120 TYR A C 1
ATOM 1003 O O . TYR A 1 120 ? 9.103 -4.503 -8.080 1.00 87.06 120 TYR A O 1
ATOM 1011 N N . TYR A 1 121 ? 6.870 -4.322 -8.153 1.00 84.25 121 TYR A N 1
ATOM 1012 C CA . TYR A 1 121 ? 6.761 -4.808 -9.532 1.00 84.25 121 TYR A CA 1
ATOM 1013 C C . TYR A 1 121 ? 7.090 -3.755 -10.592 1.00 84.25 121 TYR A C 1
ATOM 1015 O O . TYR A 1 121 ? 7.654 -4.105 -11.628 1.00 84.25 121 TYR A O 1
ATOM 1023 N N . ALA A 1 122 ? 6.717 -2.494 -10.363 1.00 85.25 122 ALA A N 1
ATOM 1024 C CA . ALA A 1 122 ? 6.788 -1.450 -11.378 1.00 85.25 122 ALA A CA 1
ATOM 1025 C C . ALA A 1 122 ? 8.041 -0.570 -11.269 1.00 85.25 122 ALA A C 1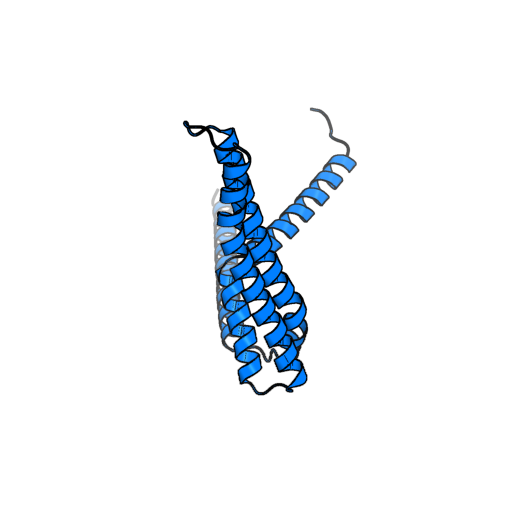
ATOM 1027 O O . ALA A 1 122 ? 8.508 -0.111 -12.304 1.00 85.25 122 ALA A O 1
ATOM 1028 N N . SER A 1 123 ? 8.629 -0.365 -10.080 1.00 84.12 123 SER A N 1
ATOM 1029 C CA . SER A 1 123 ? 9.834 0.476 -9.910 1.00 84.12 123 SER A CA 1
ATOM 1030 C C . SER A 1 123 ? 10.997 0.079 -10.824 1.00 84.12 123 SER A C 1
ATOM 1032 O O . SER A 1 123 ? 11.503 0.974 -11.489 1.00 84.12 123 SER A O 1
ATOM 1034 N N . PRO A 1 124 ? 11.391 -1.207 -10.980 1.00 84.44 124 PRO A N 1
ATOM 1035 C CA . PRO A 1 124 ? 12.525 -1.539 -11.849 1.00 84.44 124 PRO A CA 1
ATOM 1036 C C . PRO A 1 124 ? 12.264 -1.204 -13.324 1.00 84.44 124 PRO A C 1
ATOM 1038 O O . PRO A 1 124 ? 13.187 -0.858 -14.053 1.00 84.44 124 PRO A O 1
ATOM 1041 N N . ILE 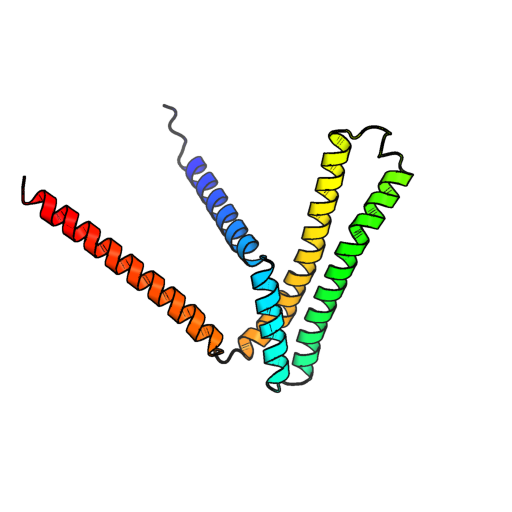A 1 125 ? 11.007 -1.276 -13.769 1.00 83.50 125 ILE A N 1
ATOM 1042 C CA . ILE A 1 125 ? 10.613 -0.957 -15.148 1.00 83.50 125 ILE A CA 1
ATOM 1043 C C . ILE A 1 125 ? 10.496 0.557 -15.323 1.00 83.50 125 ILE A C 1
ATOM 1045 O O . ILE A 1 125 ? 10.983 1.109 -16.304 1.00 83.50 125 ILE A O 1
ATOM 1049 N N . ILE A 1 126 ? 9.880 1.239 -14.356 1.00 81.69 126 ILE A N 1
ATOM 1050 C CA . ILE A 1 126 ? 9.740 2.696 -14.353 1.00 81.69 126 ILE A CA 1
ATOM 1051 C C . ILE A 1 126 ? 11.117 3.352 -14.305 1.00 81.69 126 ILE A C 1
ATOM 1053 O O . ILE A 1 126 ? 11.332 4.304 -15.034 1.00 81.69 126 ILE A O 1
ATOM 1057 N N . GLU A 1 127 ? 12.053 2.848 -13.502 1.00 81.50 127 GLU A N 1
ATOM 1058 C CA . GLU A 1 127 ? 13.433 3.344 -13.442 1.00 81.50 127 GLU A CA 1
ATOM 1059 C C . GLU A 1 127 ? 14.196 3.064 -14.741 1.00 81.50 127 GLU A C 1
ATOM 1061 O O . GLU A 1 127 ? 14.914 3.938 -15.219 1.00 81.50 127 GLU A O 1
ATOM 1066 N N . LYS A 1 128 ? 13.991 1.892 -15.356 1.00 81.19 128 LYS A N 1
ATOM 1067 C CA . LYS A 1 128 ? 14.597 1.526 -16.646 1.00 81.19 128 LYS A CA 1
ATOM 1068 C C . LYS A 1 128 ? 14.121 2.410 -17.804 1.00 81.19 128 LYS A C 1
ATOM 1070 O O . LYS A 1 128 ? 14.910 2.718 -18.688 1.00 81.19 128 LYS A O 1
ATOM 1075 N N . HIS A 1 129 ? 12.852 2.818 -17.790 1.00 74.62 129 HIS A N 1
ATOM 1076 C CA . HIS A 1 129 ? 12.221 3.646 -18.833 1.00 74.62 129 HIS A CA 1
ATOM 1077 C C . HIS A 1 129 ? 11.988 5.096 -18.407 1.00 74.62 129 HIS A C 1
ATOM 1079 O O . HIS A 1 129 ? 11.311 5.868 -19.098 1.00 74.62 129 HIS A O 1
ATOM 1085 N N . ARG A 1 130 ? 12.559 5.491 -17.264 1.00 64.31 130 ARG A N 1
ATOM 1086 C CA . ARG A 1 130 ? 12.628 6.881 -16.822 1.00 64.31 130 ARG A CA 1
ATOM 1087 C C . ARG A 1 130 ? 13.708 7.586 -17.628 1.00 64.31 130 ARG A C 1
ATOM 1089 O O . ARG A 1 130 ? 14.782 7.910 -17.138 1.00 64.31 130 ARG A O 1
ATOM 1096 N N . GLU A 1 131 ? 13.378 7.920 -18.864 1.00 57.09 131 GLU A N 1
ATOM 1097 C CA . GLU A 1 131 ? 13.872 9.182 -19.396 1.00 57.09 131 GLU A CA 1
ATOM 1098 C C . GLU A 1 131 ? 13.219 10.277 -18.549 1.00 57.09 131 GLU A C 1
ATOM 1100 O O . GLU A 1 131 ? 11.981 10.336 -18.480 1.00 57.09 131 GLU A O 1
ATOM 1105 N N . PHE A 1 132 ? 14.051 11.030 -17.811 1.00 48.97 132 PHE A N 1
ATOM 1106 C CA . PHE A 1 132 ? 13.659 12.097 -16.886 1.00 48.97 132 PHE A CA 1
ATOM 1107 C C . PHE A 1 132 ? 12.461 12.859 -17.457 1.00 48.97 132 PHE A C 1
ATOM 1109 O O . PHE A 1 132 ? 12.605 13.615 -18.414 1.00 48.97 132 PHE A O 1
ATOM 1116 N N . SER A 1 133 ? 11.262 12.635 -16.909 1.00 50.09 133 SER A N 1
ATOM 1117 C CA . SER A 1 133 ? 10.104 13.396 -17.366 1.00 50.09 133 SER A CA 1
ATOM 1118 C C . SER A 1 133 ? 10.362 14.866 -17.020 1.00 50.09 133 SER A C 1
ATOM 1120 O O . SER A 1 133 ? 10.897 15.167 -15.950 1.00 50.09 133 SER A O 1
ATOM 1122 N N . GLU A 1 134 ? 10.013 15.796 -17.909 1.00 47.97 134 GLU A N 1
ATOM 1123 C CA . GLU A 1 134 ? 10.171 17.242 -17.670 1.00 47.97 134 GLU A CA 1
ATOM 1124 C C . GLU A 1 134 ? 9.525 17.692 -16.346 1.00 47.97 134 GLU A C 1
ATOM 1126 O O . GLU A 1 134 ? 9.987 18.636 -15.710 1.00 47.97 134 GLU A O 1
ATOM 1131 N N . TYR A 1 135 ? 8.511 16.958 -15.879 1.00 49.03 135 TYR A N 1
ATOM 1132 C CA . TYR A 1 135 ? 7.856 17.139 -14.583 1.00 49.03 135 TYR A CA 1
ATOM 1133 C C . TYR A 1 135 ? 8.777 16.783 -13.394 1.00 49.03 135 TYR A C 1
ATOM 1135 O O . TYR A 1 135 ? 8.835 17.510 -12.401 1.00 49.03 135 TYR A O 1
ATOM 1143 N N . GLU A 1 136 ? 9.544 15.694 -13.535 1.00 53.41 136 GLU A N 1
ATOM 1144 C CA . GLU A 1 136 ? 10.732 15.310 -12.750 1.00 53.41 136 GLU A CA 1
ATOM 1145 C C . GLU A 1 136 ? 11.713 16.466 -12.528 1.00 53.41 136 GLU A C 1
ATOM 1147 O O . GLU A 1 136 ? 12.055 16.862 -11.407 1.00 53.41 136 GLU A O 1
ATOM 1152 N N . LEU A 1 137 ? 12.156 17.012 -13.662 1.00 54.84 137 LEU A N 1
ATOM 1153 C CA . LEU A 1 137 ? 13.104 18.120 -13.742 1.00 54.84 137 LEU A CA 1
ATOM 1154 C C . LEU A 1 137 ? 12.537 19.401 -13.138 1.00 54.84 137 LEU A C 1
ATOM 1156 O O . LEU A 1 137 ? 13.243 20.048 -12.375 1.00 54.84 137 LEU A O 1
ATOM 1160 N N . GLN A 1 138 ? 11.276 19.753 -13.399 1.00 56.38 138 GLN A N 1
ATOM 1161 C CA . GLN A 1 138 ? 10.651 20.949 -12.823 1.00 56.38 138 GLN A CA 1
ATOM 1162 C C . GLN A 1 138 ? 10.486 20.857 -11.302 1.00 56.38 138 GLN A C 1
ATOM 1164 O O . GLN A 1 138 ? 10.703 21.847 -10.596 1.00 56.38 138 GLN A O 1
ATOM 1169 N N . ARG A 1 139 ? 10.148 19.677 -10.767 1.00 56.03 139 ARG A N 1
ATOM 1170 C CA . ARG A 1 139 ? 10.016 19.467 -9.317 1.00 56.03 139 ARG A CA 1
ATOM 1171 C C . ARG A 1 139 ? 11.381 19.456 -8.624 1.00 56.03 139 ARG A C 1
ATOM 1173 O O . ARG A 1 139 ? 11.522 20.074 -7.568 1.00 56.03 139 ARG A O 1
ATOM 1180 N N . LYS A 1 140 ? 12.402 18.833 -9.229 1.00 58.12 140 LYS A N 1
ATOM 1181 C CA . LYS A 1 140 ? 13.799 18.940 -8.766 1.00 58.12 140 LYS A CA 1
ATOM 1182 C C . LYS A 1 140 ? 14.318 20.374 -8.847 1.00 58.12 140 LYS A C 1
ATOM 1184 O O . LYS A 1 140 ? 14.854 20.851 -7.858 1.00 58.12 140 LYS A O 1
ATOM 1189 N N . ALA A 1 141 ? 14.084 21.080 -9.951 1.00 59.34 141 ALA A N 1
ATOM 1190 C CA . ALA A 1 141 ? 14.494 22.472 -10.129 1.00 59.34 141 ALA A CA 1
ATOM 1191 C C . ALA A 1 141 ? 13.817 23.407 -9.115 1.00 59.34 141 ALA A C 1
ATOM 1193 O O . ALA A 1 141 ? 14.473 24.276 -8.549 1.00 59.34 141 ALA A O 1
ATOM 1194 N N . SER A 1 142 ? 12.529 23.201 -8.819 1.00 62.72 142 SER A N 1
ATOM 1195 C CA . SER A 1 142 ? 11.816 23.970 -7.787 1.00 62.72 142 SER A CA 1
ATOM 1196 C C . SER A 1 142 ? 12.384 23.720 -6.386 1.00 62.72 142 SER A C 1
ATOM 1198 O O . SER A 1 142 ? 12.539 24.657 -5.601 1.00 62.72 142 SER A O 1
ATOM 1200 N N . ASN A 1 143 ? 12.735 22.468 -6.075 1.00 58.78 143 ASN A N 1
ATOM 1201 C CA . ASN A 1 143 ? 13.374 22.114 -4.808 1.00 58.78 143 ASN A CA 1
ATOM 1202 C C . ASN A 1 143 ? 14.806 22.663 -4.709 1.00 58.78 143 ASN A C 1
ATOM 1204 O O . ASN A 1 143 ? 15.163 23.215 -3.670 1.00 58.78 143 ASN A O 1
ATOM 1208 N N . ASP A 1 144 ? 15.597 22.601 -5.781 1.00 69.56 144 ASP A N 1
ATOM 1209 C CA . ASP A 1 144 ? 16.936 23.201 -5.837 1.00 69.56 144 ASP A CA 1
ATOM 1210 C C . ASP A 1 144 ? 16.878 24.725 -5.683 1.00 69.56 144 ASP A C 1
ATOM 1212 O O . ASP A 1 144 ? 17.687 25.308 -4.960 1.00 69.56 144 ASP A O 1
ATOM 1216 N N . PHE A 1 145 ? 15.871 25.379 -6.268 1.00 67.56 145 PHE A N 1
ATOM 1217 C CA . PHE A 1 145 ? 15.650 26.815 -6.100 1.00 67.56 145 PHE A CA 1
ATOM 1218 C C . PHE A 1 145 ? 15.326 27.183 -4.642 1.00 67.56 145 PHE A C 1
ATOM 1220 O O . PHE A 1 145 ? 15.830 28.174 -4.109 1.00 67.56 145 PHE A O 1
ATOM 1227 N N . LEU A 1 146 ? 14.519 26.365 -3.957 1.00 64.50 146 LEU A N 1
ATOM 1228 C CA . LEU A 1 146 ? 14.236 26.514 -2.525 1.00 64.50 146 LEU A CA 1
ATOM 1229 C C . LEU A 1 146 ? 15.494 26.327 -1.666 1.00 64.50 146 LEU A C 1
ATOM 1231 O O . LEU A 1 146 ? 15.719 27.110 -0.739 1.00 64.50 146 LEU A O 1
ATOM 1235 N N . ILE A 1 147 ? 16.330 25.338 -1.992 1.00 67.44 147 ILE A N 1
ATOM 1236 C CA . ILE A 1 147 ? 17.599 25.078 -1.301 1.00 67.44 147 ILE A CA 1
ATOM 1237 C C . ILE A 1 147 ? 18.560 26.260 -1.483 1.00 67.44 147 ILE A C 1
ATOM 1239 O O . ILE A 1 147 ? 19.084 26.776 -0.494 1.00 67.44 147 ILE A O 1
ATOM 1243 N N . GLN A 1 148 ? 18.733 26.763 -2.709 1.00 66.06 148 GLN A N 1
ATOM 1244 C CA . GLN A 1 148 ? 19.582 27.928 -2.989 1.00 66.06 148 GLN A CA 1
ATOM 1245 C C . GLN A 1 148 ? 19.081 29.190 -2.284 1.00 66.06 148 GLN A C 1
ATOM 1247 O O . GLN A 1 148 ? 19.866 29.937 -1.697 1.00 66.06 148 GLN A O 1
ATOM 1252 N N . ARG A 1 149 ? 17.763 29.419 -2.275 1.00 73.81 149 ARG A N 1
ATOM 1253 C CA . ARG A 1 149 ? 17.161 30.551 -1.564 1.00 73.81 149 ARG A CA 1
ATOM 1254 C C . ARG A 1 149 ? 17.414 30.476 -0.058 1.00 73.81 149 ARG A C 1
ATOM 1256 O O . ARG A 1 149 ? 17.717 31.501 0.553 1.00 73.81 149 ARG A O 1
ATOM 1263 N N . ASN A 1 150 ? 17.289 29.295 0.542 1.00 73.38 150 ASN A N 1
ATOM 1264 C CA . ASN A 1 150 ? 17.550 29.101 1.969 1.00 73.38 150 ASN A CA 1
ATOM 1265 C C . ASN A 1 150 ? 19.035 29.286 2.298 1.00 73.38 150 ASN A C 1
ATOM 1267 O O . ASN A 1 150 ? 19.355 29.989 3.253 1.00 73.38 150 ASN A O 1
ATOM 1271 N N . TYR A 1 151 ? 19.930 28.774 1.452 1.00 71.06 151 TYR A N 1
ATOM 1272 C CA . TYR A 1 151 ? 21.371 28.979 1.584 1.00 71.06 151 TYR A CA 1
ATOM 1273 C C . TYR A 1 151 ? 21.762 30.467 1.516 1.00 71.06 151 TYR A C 1
ATOM 1275 O O . TYR A 1 151 ? 22.537 30.957 2.338 1.00 71.06 151 TYR A O 1
ATOM 1283 N N . LEU A 1 152 ? 21.184 31.228 0.579 1.00 74.31 152 LEU A N 1
ATOM 1284 C CA . LEU A 1 152 ? 21.426 32.670 0.459 1.00 74.31 152 LEU A CA 1
ATOM 1285 C C . LEU A 1 152 ? 20.906 33.452 1.668 1.00 74.31 152 LEU A C 1
ATOM 1287 O O . LEU A 1 152 ? 21.592 34.355 2.151 1.00 74.31 152 LEU A O 1
ATOM 1291 N N . LYS A 1 153 ? 19.725 33.095 2.185 1.00 72.94 153 LYS A N 1
ATOM 1292 C CA . LYS A 1 153 ? 19.193 33.689 3.418 1.00 72.94 153 LYS A CA 1
ATOM 1293 C C . LYS A 1 153 ? 20.111 33.422 4.609 1.00 72.94 153 LYS A C 1
ATOM 1295 O O . LYS A 1 153 ? 20.410 34.358 5.342 1.00 72.94 153 LYS A O 1
ATOM 1300 N N . GLU A 1 154 ? 20.597 32.191 4.760 1.00 74.44 154 GLU A N 1
ATOM 1301 C CA . GLU A 1 154 ? 21.487 31.803 5.859 1.00 74.44 154 GLU A CA 1
ATOM 1302 C C . GLU A 1 154 ? 22.845 32.525 5.791 1.00 74.44 154 GLU A C 1
ATOM 1304 O O . GLU A 1 154 ? 23.393 32.964 6.805 1.00 74.44 154 GLU A O 1
ATOM 1309 N N . LYS A 1 155 ? 23.375 32.722 4.578 1.00 69.62 155 LYS A N 1
ATOM 1310 C CA . LYS A 1 155 ? 24.600 33.499 4.356 1.00 69.62 155 LYS A CA 1
ATOM 1311 C C . LYS A 1 155 ? 24.407 34.984 4.691 1.00 69.62 155 LYS A C 1
ATOM 1313 O O . LYS A 1 155 ? 25.296 35.595 5.281 1.00 69.62 155 LYS A O 1
ATOM 1318 N N . GLN A 1 156 ? 23.248 35.563 4.367 1.00 68.75 156 GLN A N 1
ATOM 1319 C CA . GLN A 1 156 ? 22.926 36.952 4.716 1.00 68.75 156 GLN A CA 1
ATOM 1320 C C . GLN A 1 156 ? 22.747 37.157 6.224 1.00 68.75 156 GLN A C 1
ATOM 1322 O O . GLN A 1 156 ? 23.199 38.174 6.745 1.00 68.75 156 GLN A O 1
ATOM 1327 N N . THR A 1 157 ? 22.133 36.211 6.940 1.00 66.44 157 THR A N 1
ATOM 1328 C CA . THR A 1 157 ? 22.027 36.280 8.407 1.00 66.44 157 THR A CA 1
ATOM 1329 C C . THR A 1 157 ? 23.396 36.183 9.074 1.00 66.44 157 THR A C 1
ATOM 1331 O O . THR A 1 157 ? 23.718 37.043 9.889 1.00 66.44 157 THR A O 1
ATOM 1334 N N . LYS A 1 158 ? 24.261 35.253 8.641 1.00 65.12 158 LYS A N 1
ATOM 1335 C CA . LYS A 1 158 ? 25.639 35.142 9.161 1.00 65.12 158 LYS A CA 1
ATOM 1336 C C . LYS A 1 158 ? 26.478 36.394 8.878 1.00 65.12 158 LYS A C 1
ATOM 1338 O O . LYS A 1 158 ? 27.238 36.834 9.733 1.00 65.12 158 LYS A O 1
ATOM 1343 N N . SER A 1 159 ? 26.303 37.014 7.708 1.00 56.03 159 SER A N 1
ATOM 1344 C CA . SER A 1 159 ? 26.977 38.274 7.360 1.00 56.03 159 SER A CA 1
ATOM 1345 C C . SER A 1 159 ? 26.494 39.473 8.187 1.00 56.03 159 SER A C 1
ATOM 1347 O O . SER A 1 159 ? 27.264 40.411 8.396 1.00 56.03 159 SER A O 1
ATOM 1349 N N . LYS A 1 160 ? 25.231 39.479 8.633 1.00 58.16 160 LYS A N 1
ATOM 1350 C CA . LYS A 1 160 ? 24.679 40.517 9.521 1.00 58.16 160 LYS A CA 1
ATOM 1351 C C . LYS A 1 160 ? 25.127 40.330 10.971 1.00 58.16 160 LYS A C 1
ATOM 1353 O O . LYS A 1 160 ? 25.414 41.309 11.649 1.00 58.16 160 LYS A O 1
ATOM 1358 N N . GLU A 1 161 ? 25.259 39.090 11.430 1.00 57.53 161 GLU A N 1
ATOM 1359 C CA . GLU A 1 161 ? 25.823 38.783 12.751 1.00 57.53 161 GLU A CA 1
ATOM 1360 C C . GLU A 1 161 ? 27.321 39.129 12.826 1.00 57.53 161 GLU A C 1
ATOM 1362 O O . GLU A 1 161 ? 27.773 39.716 13.811 1.00 57.53 161 GLU A O 1
ATOM 1367 N N . SER A 1 162 ? 28.092 38.883 11.758 1.00 55.22 162 SER A N 1
ATOM 1368 C CA . SER A 1 162 ? 29.512 39.260 11.713 1.00 55.22 162 SER A CA 1
ATOM 1369 C C . SER A 1 162 ? 29.734 40.778 11.663 1.00 55.22 162 SER A C 1
ATOM 1371 O O . SER A 1 162 ? 30.702 41.272 12.231 1.00 55.22 162 SER A O 1
ATOM 1373 N N . THR A 1 163 ? 28.836 41.539 11.028 1.00 53.81 163 THR A N 1
ATOM 1374 C CA . THR A 1 163 ? 28.894 43.016 11.013 1.00 53.81 163 THR A CA 1
ATOM 1375 C C . THR A 1 163 ? 28.353 43.647 12.297 1.00 53.81 163 THR A C 1
ATOM 1377 O O . THR A 1 163 ? 28.852 44.690 12.707 1.00 53.81 163 THR A O 1
ATOM 1380 N N . GLY A 1 164 ? 27.415 42.998 12.996 1.00 50.09 164 GLY A N 1
ATOM 1381 C CA . GLY A 1 164 ? 26.963 43.418 14.329 1.00 50.09 164 GLY A CA 1
ATOM 1382 C C . GLY A 1 164 ? 27.998 43.213 15.444 1.00 50.09 164 GLY A C 1
ATOM 1383 O O . GLY A 1 164 ? 27.896 43.847 16.490 1.00 50.09 164 GLY A O 1
ATOM 1384 N N . THR A 1 165 ? 29.011 42.370 15.219 1.00 47.44 165 THR A N 1
ATOM 1385 C CA . THR A 1 165 ? 30.108 42.128 16.178 1.00 47.44 165 THR A CA 1
ATOM 1386 C C . THR A 1 165 ? 31.275 43.114 15.999 1.00 47.44 165 THR A C 1
ATOM 1388 O O . THR A 1 165 ? 32.084 43.267 16.902 1.00 47.44 165 THR A O 1
ATOM 1391 N N . LEU A 1 166 ? 31.344 43.826 14.866 1.00 46.22 166 LEU A N 1
ATOM 1392 C CA . LEU A 1 166 ? 32.353 44.865 14.588 1.00 46.22 166 LEU A CA 1
ATOM 1393 C C . LEU A 1 166 ? 31.910 46.286 14.992 1.00 46.22 166 LEU A C 1
ATOM 1395 O O . LEU A 1 166 ? 32.675 47.231 14.830 1.00 46.22 166 LEU A O 1
ATOM 1399 N N . LEU A 1 167 ? 30.682 46.443 15.498 1.00 48.25 167 LEU A N 1
ATOM 1400 C CA . LEU A 1 167 ? 30.110 47.716 15.962 1.00 48.25 167 LEU A CA 1
ATOM 1401 C C . LEU A 1 167 ? 29.811 47.724 17.476 1.00 48.25 167 LEU A C 1
ATOM 1403 O O . LEU A 1 167 ? 28.992 48.518 17.937 1.00 48.25 167 LEU A O 1
ATOM 1407 N N . LYS A 1 168 ? 30.466 46.851 18.249 1.00 39.94 168 LYS A N 1
ATOM 1408 C CA . LYS A 1 168 ? 30.501 46.914 19.715 1.00 39.94 168 LYS A CA 1
ATOM 1409 C C . LYS A 1 168 ? 31.916 47.143 20.212 1.00 39.94 168 LYS A C 1
ATOM 1411 O O . LYS A 1 168 ? 32.827 46.495 19.656 1.00 39.94 168 LYS A O 1
#

pLDDT: mean 75.4, std 14.3, range [39.94, 93.12]

Foldseek 3Di:
DDPDDPVVVVVVVVVVVVVVVVVVVVVCLDPVNLVVVLVLLVVLLVVDDDPVLPVLLVVLVVLLVVLLVVLVVQLVVQVVVCVVVVVDDPDDDPSVVVVSVVSNVVSSVSSSVSSVSSCVRNVVVSVVSPPPDVVNVVVVVVVVVVVVVVVVVVVVVVVVVVVVVVVD

Secondary structure (DSSP, 8-state):
-----HHHHHHHHHHHHHHHHHHHHHHTTSHHHHHHHHHHHHHHHHTT--HHHHHHHHHHHHHHHHHHHHHHHHHHHHHHHHHHTT---SS--HHHHHHHHHHHHHHHHHHHHHHHHHHHHHHHHHHHT----HHHHHHHHHHHHHHHHHHHHHHHHHHHHHHHTS--

Organism: Euplotes crassus (NCBI:txid5936)

Radius of gyration: 24.72 Å; chains: 1; bounding box: 58×60×63 Å

Sequence (168 aa):
MKELTDEKKFTELLFVQKLDRIKGWISKLTPTEREDFRRDAKSVICRGIPEGEVKQIQRGLNLEDSFFYLSRIYVPCAMFYGYRMGYFEDRVTFKEIKRIGKYAINMYLIALSGHLLLRYYASPIIEKHREFSEYELQRKASNDFLIQRNYLKEKQTKSKESTGTLLK